Protein AF-A0A2V6V307-F1 (afdb_monomer)

Secondary structure (DSSP, 8-state):
-TTTTT-STTTT--HHHHHHIIIIIS--HHHHHHHHHHTHHHHHHHHHHHHHHHTT-

Foldseek 3Di:
DVPDLCDDVNPPDDLLSVLCCCVPVVVCVVSSVVSVVVCVVVVVVVVVVVVVVVVVD

Sequence (57 aa):
YILTHGGPANATHLFATYAFDIGMSAGQLGMGAAVALAMLPALGLLIVALTLYLRRE

pLDDT: mean 79.42, std 12.07, range [54.34, 96.5]

Mean predicted aligned error: 7.98 Å

Solvent-accessible surface area (backbone atoms only — not comparable to full-atom values): 3276 Å² total; per-residue (Å²): 95,93,89,57,69,23,57,70,90,56,72,63,56,44,70,72,55,48,20,46,43,38,21,64,75,67,66,35,49,68,60,13,48,52,55,50,54,66,46,47,64,62,53,50,50,50,53,52,51,51,53,54,53,65,69,72,111

Structure (mmCIF, N/CA/C/O backbone):
data_AF-A0A2V6V307-F1
#
_entry.id   AF-A0A2V6V307-F1
#
loop_
_atom_site.group_PDB
_atom_site.id
_atom_site.type_symbol
_atom_site.label_atom_id
_atom_site.label_alt_id
_atom_site.label_comp_id
_atom_site.label_asym_id
_atom_site.label_entity_id
_atom_site.label_seq_id
_atom_site.pdbx_PDB_ins_code
_atom_site.Cartn_x
_atom_site.Cartn_y
_atom_site.Cartn_z
_atom_site.occupancy
_atom_site.B_iso_or_equiv
_atom_site.auth_seq_id
_atom_site.auth_comp_id
_atom_site.auth_asym_id
_atom_site.auth_atom_id
_at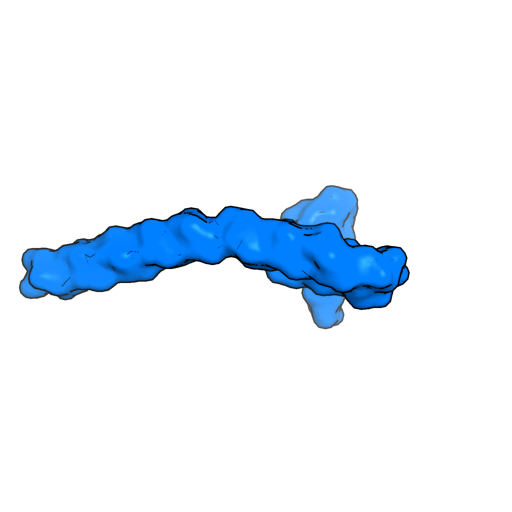om_site.pdbx_PDB_model_num
ATOM 1 N N . TYR A 1 1 ? 12.988 -4.147 -0.636 1.00 54.50 1 TYR A N 1
ATOM 2 C CA . TYR A 1 1 ? 14.002 -4.069 -1.706 1.00 54.50 1 TYR A CA 1
ATOM 3 C C . TYR A 1 1 ? 15.400 -4.422 -1.198 1.00 54.50 1 TYR A C 1
ATOM 5 O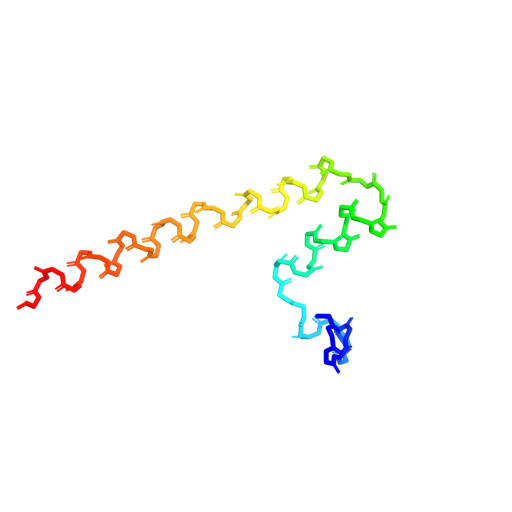 O . 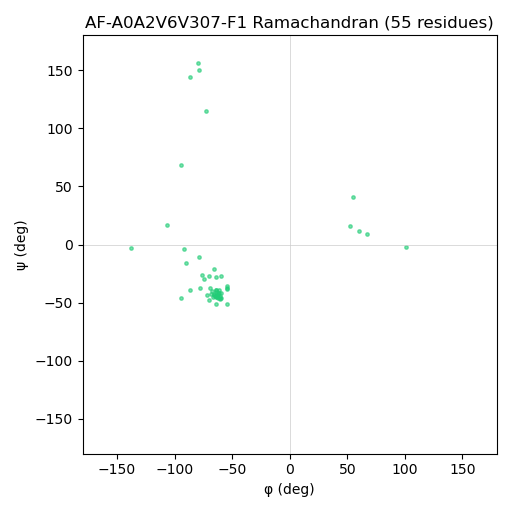TYR A 1 1 ? 16.006 -5.309 -1.763 1.00 54.50 1 TYR A O 1
ATOM 13 N N . ILE A 1 2 ? 15.875 -3.847 -0.084 1.00 54.34 2 ILE A N 1
ATOM 14 C CA . ILE A 1 2 ? 17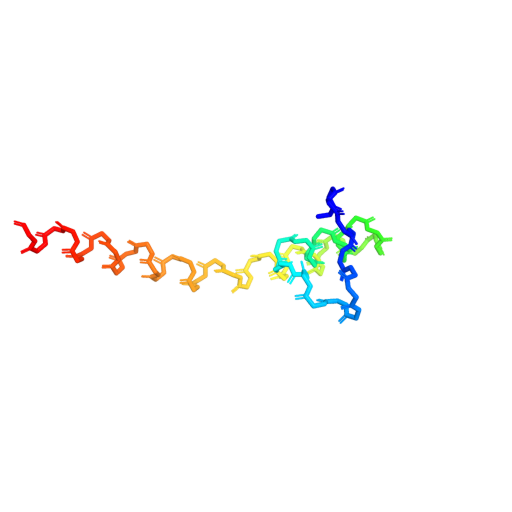.268 -3.989 0.401 1.00 54.34 2 ILE A CA 1
ATOM 15 C C . ILE A 1 2 ? 17.753 -5.446 0.575 1.00 54.34 2 ILE A C 1
ATOM 17 O O . ILE A 1 2 ? 18.893 -5.733 0.239 1.00 54.34 2 ILE A O 1
ATOM 21 N N . LEU A 1 3 ? 16.904 -6.370 1.051 1.00 67.94 3 LEU A N 1
ATOM 22 C CA . LEU A 1 3 ? 17.331 -7.745 1.364 1.00 67.94 3 LEU A CA 1
ATOM 23 C C . LEU A 1 3 ? 17.300 -8.728 0.173 1.00 67.94 3 LEU A C 1
ATOM 25 O O . LEU A 1 3 ? 18.187 -9.562 0.062 1.00 67.94 3 LEU A O 1
ATOM 29 N N . THR A 1 4 ? 16.291 -8.661 -0.707 1.00 75.00 4 THR A N 1
ATOM 30 C CA . THR A 1 4 ? 16.096 -9.647 -1.803 1.00 75.00 4 THR A CA 1
ATOM 31 C C . THR A 1 4 ? 15.695 -9.031 -3.139 1.00 75.00 4 THR A C 1
ATOM 33 O O . THR A 1 4 ? 15.488 -9.754 -4.110 1.00 75.00 4 THR A O 1
ATOM 36 N N . HIS A 1 5 ? 15.499 -7.711 -3.185 1.00 63.81 5 HIS A N 1
ATOM 37 C CA . HIS A 1 5 ? 14.960 -6.994 -4.345 1.00 63.81 5 HIS A CA 1
ATOM 38 C C . HIS A 1 5 ? 13.635 -7.569 -4.891 1.00 63.81 5 HIS A C 1
ATOM 40 O O . HIS A 1 5 ? 13.236 -7.211 -5.988 1.00 63.81 5 HIS A O 1
ATOM 46 N N . GLY A 1 6 ? 12.930 -8.412 -4.117 1.00 64.88 6 GLY A N 1
ATOM 47 C CA . GLY A 1 6 ? 11.695 -9.059 -4.562 1.00 64.88 6 GLY A CA 1
ATOM 48 C C . GLY A 1 6 ? 11.810 -10.516 -5.015 1.00 64.88 6 GLY A C 1
ATOM 49 O O . GLY A 1 6 ? 10.793 -11.125 -5.333 1.00 64.88 6 GLY A O 1
ATOM 50 N N . GLY A 1 7 ? 13.004 -11.110 -5.034 1.00 66.75 7 GLY A N 1
ATOM 51 C CA . GLY A 1 7 ? 13.188 -12.513 -5.432 1.00 66.75 7 GLY A CA 1
ATOM 52 C C . GLY A 1 7 ? 12.843 -13.532 -4.329 1.00 66.75 7 GLY A C 1
ATOM 53 O O . GLY A 1 7 ? 12.939 -13.188 -3.148 1.00 66.75 7 GLY A O 1
ATOM 54 N N . PRO A 1 8 ? 12.501 -14.796 -4.676 1.00 58.22 8 PRO A N 1
ATOM 55 C CA . PRO A 1 8 ? 12.277 -15.365 -6.010 1.00 58.22 8 PRO A CA 1
ATOM 56 C C . PRO A 1 8 ? 10.823 -15.158 -6.479 1.00 58.22 8 PRO A C 1
ATOM 58 O O . PRO A 1 8 ? 9.892 -15.228 -5.682 1.00 58.22 8 PRO A O 1
ATOM 61 N N . ALA A 1 9 ? 10.625 -14.920 -7.780 1.00 62.44 9 ALA A N 1
ATOM 62 C CA . ALA A 1 9 ? 9.305 -14.789 -8.419 1.00 62.44 9 ALA A CA 1
ATOM 63 C C . ALA A 1 9 ? 8.362 -13.727 -7.805 1.00 62.44 9 ALA A C 1
ATOM 65 O O . ALA A 1 9 ? 7.166 -13.962 -7.664 1.00 62.44 9 ALA A O 1
ATOM 66 N N . ASN A 1 10 ? 8.880 -12.555 -7.429 1.00 64.00 10 ASN A N 1
ATOM 67 C CA . ASN A 1 10 ? 8.109 -11.479 -6.796 1.00 64.00 10 ASN A CA 1
ATOM 68 C C . ASN A 1 10 ? 7.439 -11.858 -5.455 1.00 64.00 10 ASN A C 1
ATOM 70 O O . ASN A 1 10 ? 6.626 -11.094 -4.937 1.00 64.00 10 ASN A O 1
ATOM 74 N N . ALA A 1 11 ? 7.782 -13.007 -4.858 1.00 61.22 11 ALA A N 1
ATOM 75 C CA . ALA A 1 11 ? 7.095 -13.544 -3.681 1.00 61.22 11 ALA A CA 1
ATOM 76 C C . ALA A 1 11 ? 7.267 -12.678 -2.421 1.00 61.22 11 ALA A C 1
ATOM 78 O O . ALA A 1 11 ? 6.455 -12.748 -1.503 1.00 61.22 11 ALA A O 1
ATOM 79 N N . THR A 1 12 ? 8.305 -11.840 -2.376 1.00 69.44 12 THR A N 1
ATOM 80 C CA . THR A 1 12 ? 8.556 -10.912 -1.263 1.00 69.44 12 THR A CA 1
ATOM 81 C C . THR A 1 12 ? 8.249 -9.458 -1.624 1.00 69.44 12 THR A C 1
ATOM 83 O O . THR A 1 12 ? 8.741 -8.546 -0.952 1.00 69.44 12 THR A O 1
ATOM 86 N N . HIS A 1 13 ? 7.491 -9.203 -2.698 1.00 69.31 13 HIS A N 1
ATOM 87 C CA . HIS A 1 13 ? 7.025 -7.849 -2.991 1.00 69.31 13 HIS A CA 1
ATOM 88 C C . HIS A 1 13 ? 5.934 -7.454 -2.002 1.00 69.31 13 HIS A C 1
ATOM 90 O O . HIS A 1 13 ? 4.828 -7.984 -2.000 1.00 69.31 13 HIS A O 1
ATOM 96 N N . LEU A 1 14 ? 6.243 -6.456 -1.184 1.00 75.25 14 LEU A N 1
ATOM 97 C CA . LEU A 1 14 ? 5.235 -5.715 -0.445 1.00 75.25 14 LEU A CA 1
ATOM 98 C C . LEU A 1 14 ? 4.580 -4.708 -1.396 1.00 75.25 14 LEU A C 1
ATOM 100 O O . LEU A 1 14 ? 5.240 -4.178 -2.296 1.00 75.25 14 LEU A O 1
ATOM 104 N N . PHE A 1 15 ? 3.311 -4.373 -1.164 1.00 71.94 15 PHE A N 1
ATOM 105 C CA . PHE A 1 15 ? 2.616 -3.348 -1.954 1.00 71.94 15 PHE A CA 1
ATOM 106 C C . PHE A 1 15 ? 3.377 -2.010 -1.980 1.00 71.94 15 PHE A C 1
ATOM 108 O O . PHE A 1 15 ? 3.442 -1.358 -3.018 1.00 71.94 15 PHE A O 1
ATOM 115 N N . ALA A 1 16 ? 4.040 -1.646 -0.876 1.00 69.12 16 ALA A N 1
ATOM 116 C CA . ALA A 1 16 ? 4.906 -0.469 -0.807 1.00 69.12 16 ALA A 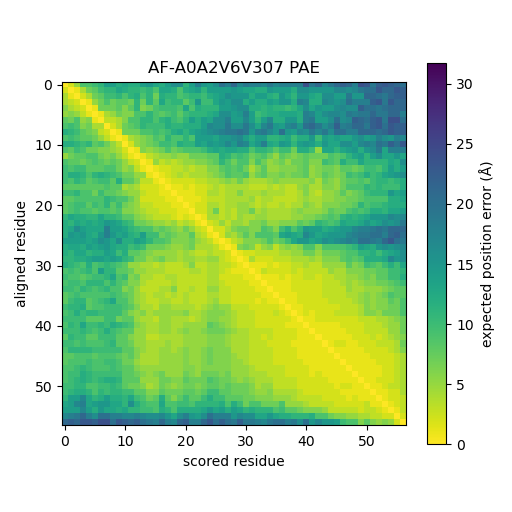CA 1
ATOM 117 C C . ALA A 1 16 ? 6.097 -0.548 -1.781 1.00 69.12 16 ALA A C 1
ATOM 119 O O . ALA A 1 16 ? 6.423 0.429 -2.449 1.00 69.12 16 ALA A O 1
ATOM 120 N N . THR A 1 17 ? 6.732 -1.718 -1.906 1.00 75.50 17 THR A N 1
ATOM 121 C CA . THR A 1 17 ? 7.846 -1.916 -2.848 1.00 75.50 17 THR A CA 1
ATOM 122 C C . THR A 1 17 ? 7.381 -2.013 -4.298 1.00 75.50 17 THR A C 1
ATOM 124 O O . THR A 1 17 ? 8.111 -1.595 -5.184 1.00 75.50 17 THR A O 1
ATOM 127 N N . TYR A 1 18 ? 6.164 -2.503 -4.544 1.00 77.19 18 TYR A N 1
ATOM 128 C CA . TYR A 1 18 ? 5.571 -2.545 -5.881 1.00 77.19 18 TYR A CA 1
ATOM 129 C C . TYR A 1 18 ? 5.169 -1.149 -6.387 1.00 77.19 18 TYR A C 1
ATOM 131 O O . TYR A 1 18 ? 5.491 -0.785 -7.513 1.00 77.19 18 TYR A O 1
ATOM 139 N N . ALA A 1 19 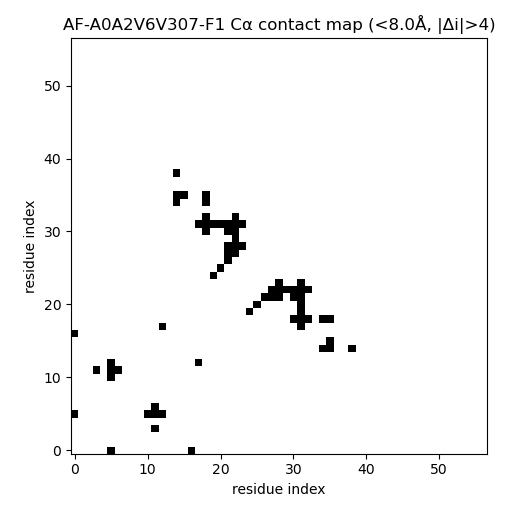? 4.545 -0.326 -5.536 1.00 74.81 19 ALA A N 1
ATOM 140 C CA . ALA A 1 19 ? 4.243 1.070 -5.861 1.00 74.81 19 ALA A CA 1
ATOM 141 C C . ALA A 1 19 ? 5.518 1.886 -6.136 1.00 74.81 19 ALA A C 1
ATOM 143 O O . ALA A 1 19 ? 5.544 2.704 -7.056 1.00 74.81 19 ALA A O 1
ATOM 144 N N . PHE A 1 20 ? 6.579 1.638 -5.359 1.00 75.19 20 PHE A N 1
ATOM 145 C CA . PHE A 1 20 ? 7.888 2.249 -5.577 1.00 75.19 20 PHE A CA 1
ATOM 146 C C . PHE A 1 20 ? 8.487 1.844 -6.927 1.00 75.19 20 PHE A C 1
ATOM 148 O O . PHE A 1 20 ? 8.969 2.708 -7.648 1.00 75.19 20 PHE A O 1
ATOM 155 N N . ASP A 1 21 ? 8.408 0.569 -7.301 1.00 76.50 21 ASP A N 1
ATOM 156 C CA . ASP A 1 21 ? 8.930 0.084 -8.581 1.00 76.50 21 ASP A CA 1
ATOM 157 C C . ASP A 1 21 ? 8.179 0.694 -9.781 1.00 76.50 21 ASP A C 1
ATOM 159 O O . ASP A 1 21 ? 8.790 1.224 -10.706 1.00 76.50 21 ASP A O 1
ATOM 163 N N . ILE A 1 22 ? 6.845 0.757 -9.729 1.00 78.81 22 ILE A N 1
ATOM 164 C CA . ILE A 1 22 ? 6.043 1.420 -10.775 1.00 78.81 22 ILE A CA 1
ATOM 165 C C . ILE A 1 22 ? 6.329 2.927 -10.838 1.00 78.81 22 ILE A C 1
ATOM 167 O O . ILE A 1 22 ? 6.475 3.499 -11.920 1.00 78.81 22 ILE A O 1
ATOM 171 N N . GLY A 1 23 ? 6.386 3.593 -9.685 1.00 76.69 23 GLY A N 1
ATOM 172 C CA . GLY A 1 23 ? 6.567 5.040 -9.627 1.00 76.69 23 GLY A CA 1
ATOM 173 C C . GLY A 1 23 ? 7.968 5.480 -10.047 1.00 76.69 23 GLY A C 1
ATOM 174 O O . GLY A 1 23 ? 8.105 6.402 -10.849 1.00 76.69 23 GLY A O 1
ATOM 175 N N . MET A 1 24 ? 8.998 4.820 -9.515 1.00 76.88 24 MET A N 1
ATOM 176 C CA . MET A 1 24 ? 10.399 5.211 -9.691 1.00 76.88 24 MET A CA 1
ATOM 177 C C . MET A 1 24 ? 11.076 4.483 -10.851 1.00 76.88 24 MET A C 1
ATOM 179 O O . MET A 1 24 ? 11.742 5.141 -11.645 1.00 76.88 24 MET A O 1
ATOM 183 N N . SER A 1 25 ? 10.912 3.163 -10.986 1.00 70.94 25 SER A N 1
ATOM 184 C CA . SER A 1 25 ? 11.616 2.390 -12.023 1.00 70.94 25 SER A CA 1
ATOM 185 C C . SER A 1 25 ? 10.979 2.556 -13.405 1.00 70.94 25 SER A C 1
ATOM 187 O O . SER A 1 25 ? 11.695 2.650 -14.398 1.00 70.94 25 SER A O 1
ATOM 189 N N . ALA A 1 26 ? 9.646 2.637 -13.488 1.00 70.31 26 ALA A N 1
ATOM 190 C CA . ALA A 1 26 ? 8.937 2.821 -14.761 1.00 70.31 26 ALA A CA 1
ATOM 191 C C . ALA A 1 26 ? 8.674 4.300 -15.124 1.00 70.31 26 ALA A C 1
ATOM 193 O O . ALA A 1 26 ? 8.130 4.584 -16.191 1.00 70.31 26 ALA A O 1
ATOM 194 N N . GLY A 1 27 ? 9.022 5.249 -14.244 1.00 76.31 27 GLY A N 1
ATOM 195 C CA . GLY A 1 27 ? 8.765 6.686 -14.427 1.00 76.31 27 GLY A CA 1
ATOM 196 C C . GLY A 1 27 ? 7.280 7.077 -14.393 1.00 76.31 27 GLY A C 1
ATOM 197 O O . GLY A 1 27 ? 6.924 8.219 -14.690 1.00 76.31 27 GLY A O 1
ATOM 198 N N . GLN A 1 28 ? 6.390 6.149 -14.031 1.00 82.88 28 GLN A N 1
ATOM 199 C CA . GLN A 1 28 ? 4.943 6.352 -14.010 1.00 82.88 28 GLN A CA 1
ATOM 200 C C . GLN A 1 28 ? 4.472 6.766 -12.615 1.00 82.88 28 GLN A C 1
ATOM 202 O O . GLN A 1 28 ? 3.753 6.035 -11.929 1.00 82.88 28 GLN A O 1
ATOM 207 N N . LEU A 1 29 ? 4.846 7.980 -12.205 1.00 80.19 29 LEU A N 1
ATOM 208 C CA . LEU A 1 29 ? 4.528 8.524 -10.878 1.00 80.19 29 LEU A CA 1
ATOM 209 C C . LEU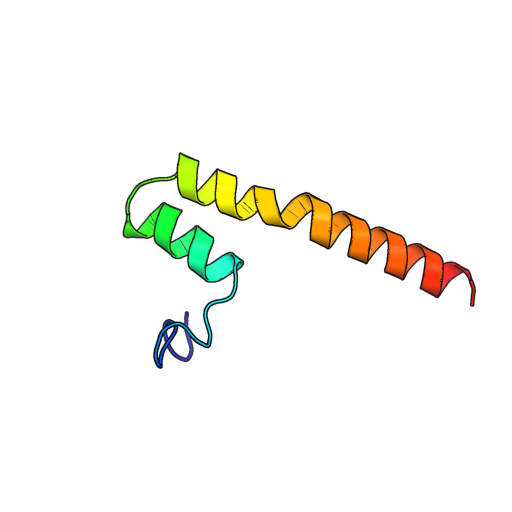 A 1 29 ? 3.023 8.488 -10.559 1.00 80.19 29 LEU A C 1
ATOM 211 O O . LEU A 1 29 ? 2.646 8.182 -9.432 1.00 80.19 29 LEU A O 1
ATOM 215 N N . GLY A 1 30 ? 2.160 8.735 -11.552 1.00 84.44 30 GLY A N 1
ATOM 216 C CA . GLY A 1 30 ? 0.704 8.675 -11.380 1.00 84.44 30 GLY A CA 1
ATOM 217 C C . GLY A 1 30 ? 0.184 7.268 -11.067 1.00 84.44 30 GLY A C 1
ATOM 218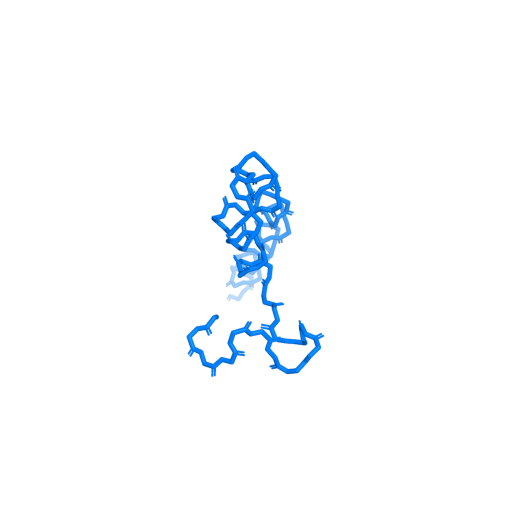 O O . GLY A 1 30 ? -0.618 7.097 -10.152 1.00 84.44 30 GLY A O 1
ATOM 219 N N . MET A 1 31 ? 0.684 6.248 -11.772 1.00 82.94 31 MET A N 1
ATOM 220 C CA . MET A 1 31 ? 0.322 4.850 -11.510 1.00 82.94 31 MET A CA 1
ATOM 221 C C . MET A 1 31 ? 0.881 4.377 -10.167 1.00 82.94 31 MET A C 1
ATOM 223 O O . MET A 1 31 ? 0.156 3.766 -9.385 1.00 82.94 31 MET A O 1
ATOM 227 N N . GLY A 1 32 ? 2.135 4.719 -9.854 1.00 83.06 32 GLY A N 1
ATOM 228 C CA . GLY A 1 32 ? 2.739 4.412 -8.555 1.00 83.06 32 GLY A CA 1
ATOM 229 C C . GLY A 1 32 ? 1.962 5.042 -7.393 1.00 83.06 32 GLY A C 1
ATOM 230 O O . GLY A 1 32 ? 1.690 4.373 -6.395 1.00 83.06 32 GLY A O 1
ATOM 231 N N . ALA A 1 33 ? 1.518 6.294 -7.549 1.00 84.06 33 ALA A N 1
ATOM 232 C CA . ALA A 1 33 ? 0.686 6.981 -6.564 1.00 84.06 33 ALA A CA 1
ATOM 233 C C . ALA A 1 33 ? -0.699 6.333 -6.410 1.00 84.06 33 ALA A C 1
ATOM 235 O O . ALA A 1 33 ? -1.156 6.139 -5.286 1.00 84.06 33 ALA A O 1
ATOM 236 N N . ALA A 1 34 ? -1.352 5.947 -7.509 1.00 87.00 34 ALA A N 1
ATOM 237 C CA . ALA A 1 34 ? -2.645 5.263 -7.458 1.00 87.00 34 ALA A CA 1
ATOM 238 C C . ALA A 1 34 ? -2.552 3.911 -6.729 1.00 87.00 34 ALA A C 1
ATOM 240 O O . ALA A 1 34 ? -3.385 3.609 -5.874 1.00 87.00 34 ALA A O 1
ATOM 241 N N . VAL A 1 35 ? -1.504 3.128 -7.005 1.00 84.88 35 VAL A N 1
ATOM 242 C CA . VAL A 1 35 ? -1.240 1.854 -6.317 1.00 84.88 35 VAL A CA 1
ATOM 243 C C . VAL A 1 35 ? -0.946 2.077 -4.829 1.00 84.88 35 VAL A C 1
ATOM 245 O O . VAL A 1 35 ? -1.426 1.316 -3.989 1.00 84.88 35 VAL A O 1
ATOM 248 N N . ALA A 1 36 ? -0.216 3.140 -4.476 1.00 84.81 36 ALA A N 1
ATOM 249 C CA . ALA A 1 36 ? 0.021 3.496 -3.079 1.00 84.81 36 ALA A CA 1
ATOM 250 C C . ALA A 1 36 ? -1.280 3.879 -2.347 1.00 84.81 36 ALA A C 1
ATOM 252 O O . ALA A 1 36 ? -1.530 3.412 -1.235 1.00 84.81 36 ALA A O 1
ATOM 253 N N . LEU A 1 37 ? -2.134 4.685 -2.983 1.00 88.12 37 LEU A N 1
ATOM 254 C CA . LEU A 1 37 ? -3.413 5.125 -2.418 1.00 88.12 37 LEU A CA 1
ATOM 255 C C . LEU A 1 37 ? -4.443 3.995 -2.316 1.00 88.12 37 LEU A C 1
ATOM 257 O O . LEU A 1 37 ? -5.278 4.027 -1.414 1.00 88.12 37 LEU A O 1
ATOM 261 N N . ALA A 1 38 ? -4.359 2.966 -3.162 1.00 89.00 38 ALA A N 1
ATOM 262 C CA . ALA A 1 38 ? -5.224 1.790 -3.069 1.00 89.00 38 ALA A CA 1
ATOM 263 C C . ALA A 1 38 ? -5.093 1.051 -1.721 1.00 89.00 38 ALA A C 1
ATOM 265 O O . ALA A 1 38 ? -6.053 0.435 -1.260 1.00 89.00 38 ALA A O 1
ATOM 266 N N . MET A 1 39 ? -3.936 1.144 -1.051 1.00 88.50 39 MET A N 1
ATOM 267 C CA . MET A 1 39 ? -3.734 0.559 0.282 1.00 88.50 39 MET A CA 1
ATOM 268 C C . MET A 1 39 ? -4.390 1.361 1.412 1.00 88.50 39 MET A C 1
ATOM 270 O O . MET A 1 39 ? -4.706 0.799 2.462 1.00 88.50 39 MET A O 1
ATOM 274 N N . LEU A 1 40 ? -4.581 2.668 1.220 1.00 91.25 40 LEU A N 1
ATOM 275 C CA . LEU A 1 40 ? -5.053 3.595 2.248 1.00 91.25 40 LEU A CA 1
ATOM 276 C C . LEU A 1 40 ? -6.373 3.147 2.903 1.00 91.25 40 LEU A C 1
ATOM 278 O O . LEU A 1 40 ? -6.395 3.063 4.132 1.00 91.25 40 LEU A O 1
ATOM 282 N N . PRO A 1 41 ? -7.452 2.803 2.168 1.00 91.50 41 PRO A N 1
ATOM 283 C CA . PRO A 1 41 ? -8.711 2.419 2.807 1.00 91.50 41 PRO A CA 1
ATOM 284 C C . PRO A 1 41 ? -8.591 1.138 3.643 1.00 91.50 41 PRO A C 1
ATOM 286 O O . PRO A 1 41 ? -9.140 1.076 4.741 1.00 91.50 41 PRO A O 1
ATOM 289 N N . ALA A 1 42 ? -7.841 0.138 3.174 1.00 91.50 42 ALA A N 1
ATOM 290 C CA . ALA A 1 42 ? -7.656 -1.117 3.902 1.00 91.50 42 ALA A CA 1
ATOM 291 C C . ALA A 1 42 ? -6.870 -0.908 5.207 1.00 91.50 42 ALA A C 1
ATOM 293 O O . ALA A 1 42 ? -7.277 -1.387 6.266 1.00 91.50 42 ALA A O 1
ATOM 294 N N . LEU A 1 43 ? -5.775 -0.144 5.148 1.00 90.81 43 LEU A N 1
ATOM 295 C CA . LEU A 1 43 ? -4.969 0.180 6.327 1.00 90.81 43 LEU A CA 1
ATOM 296 C C . LEU A 1 43 ? -5.726 1.089 7.301 1.00 90.81 43 LEU A C 1
ATOM 298 O O . LEU A 1 43 ? -5.666 0.873 8.508 1.00 90.81 43 LEU A O 1
ATOM 302 N N . GLY A 1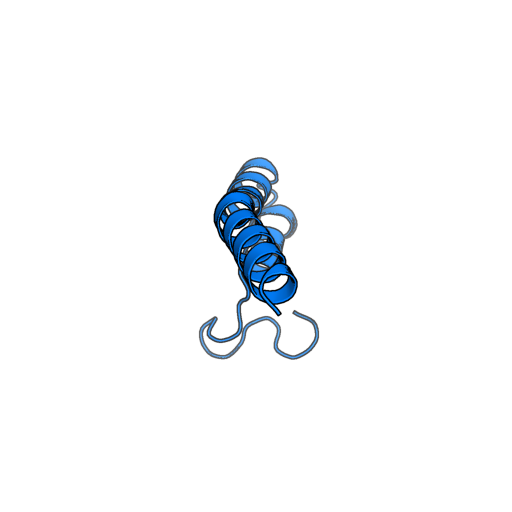 44 ? -6.477 2.067 6.791 1.00 94.19 44 GLY A N 1
ATOM 303 C CA . GLY A 1 44 ? -7.320 2.939 7.606 1.00 94.19 44 GLY A CA 1
ATOM 304 C C . GLY A 1 44 ? -8.379 2.155 8.380 1.00 94.19 44 GLY A C 1
ATOM 305 O O . GLY A 1 44 ? -8.518 2.342 9.588 1.00 94.19 44 GLY A O 1
ATOM 306 N N . LEU A 1 45 ? -9.064 1.217 7.717 1.00 96.50 45 LEU A N 1
ATOM 307 C CA . LEU A 1 45 ? -10.012 0.316 8.377 1.00 96.50 45 LEU A CA 1
ATOM 308 C C . LEU A 1 45 ? -9.338 -0.540 9.449 1.00 96.50 45 LEU A C 1
ATOM 310 O O . LEU A 1 45 ? -9.875 -0.655 10.548 1.00 96.50 45 LEU A O 1
ATOM 314 N N . LEU A 1 46 ? -8.159 -1.099 9.161 1.00 95.31 46 LEU A N 1
ATOM 315 C CA . LEU A 1 46 ? -7.408 -1.899 10.126 1.00 95.31 46 LEU A CA 1
ATOM 316 C C . LEU A 1 46 ? -7.040 -1.078 11.371 1.00 95.31 46 LEU A C 1
ATOM 318 O O . LEU A 1 46 ? -7.246 -1.538 12.490 1.00 95.31 46 LEU A O 1
ATOM 322 N N . ILE A 1 47 ? -6.545 0.149 11.190 1.00 94.75 47 ILE A N 1
ATOM 323 C CA . ILE A 1 47 ? -6.180 1.048 12.295 1.00 94.75 47 ILE A CA 1
ATOM 324 C C . ILE A 1 47 ? -7.406 1.393 13.141 1.00 94.75 47 ILE A C 1
ATOM 326 O O . ILE A 1 47 ? -7.340 1.328 14.370 1.00 94.75 47 ILE A O 1
ATOM 330 N N . VAL A 1 48 ? -8.531 1.738 12.509 1.00 96.06 48 VAL A N 1
ATOM 331 C CA . VAL A 1 48 ? -9.779 2.038 13.226 1.00 96.06 48 VAL A CA 1
ATOM 332 C C . VAL A 1 48 ? -10.269 0.805 13.984 1.00 96.06 48 VAL A C 1
ATOM 334 O O . VAL A 1 48 ? -10.594 0.915 15.164 1.00 96.06 48 VAL A O 1
ATOM 337 N N . ALA A 1 49 ? -10.261 -0.371 13.355 1.00 95.75 49 ALA A N 1
ATOM 338 C CA . ALA A 1 49 ? -10.656 -1.624 13.989 1.00 95.75 49 ALA A CA 1
ATOM 339 C C . ALA A 1 49 ? -9.773 -1.957 15.200 1.00 95.75 49 ALA A C 1
ATOM 341 O O . ALA A 1 49 ? -10.299 -2.234 16.275 1.00 95.75 49 ALA A O 1
ATOM 342 N N . LEU A 1 50 ? -8.447 -1.854 15.059 1.00 93.44 50 LEU A N 1
ATOM 343 C CA . LEU A 1 50 ? -7.494 -2.062 16.153 1.00 93.44 50 LEU A CA 1
ATOM 344 C C . LEU A 1 50 ? -7.695 -1.050 17.283 1.00 93.44 50 LEU A C 1
ATOM 346 O O . LEU A 1 50 ? -7.684 -1.423 18.451 1.00 93.44 50 LEU A O 1
ATOM 350 N N . THR A 1 51 ? -7.931 0.220 16.948 1.00 95.31 51 THR A N 1
ATOM 351 C CA . THR A 1 51 ? -8.191 1.271 17.942 1.00 95.31 51 THR A CA 1
ATOM 352 C C . THR A 1 51 ? -9.484 1.001 18.708 1.00 95.31 51 THR A C 1
ATOM 354 O O . THR A 1 51 ? -9.534 1.201 19.918 1.00 95.31 51 THR A O 1
ATOM 357 N N . LEU A 1 52 ? -10.537 0.543 18.029 1.00 94.69 52 LEU A N 1
ATOM 358 C CA . LEU A 1 52 ? -11.795 0.171 18.677 1.00 94.69 52 LEU A CA 1
ATOM 359 C C . LEU A 1 52 ? -11.646 -1.091 19.529 1.00 94.69 52 LEU A C 1
ATOM 361 O O . LEU A 1 52 ? -12.242 -1.146 20.598 1.00 94.69 52 LEU A O 1
ATOM 365 N N . TYR A 1 53 ? -10.853 -2.068 19.082 1.00 94.12 53 TYR A N 1
ATOM 366 C CA . TYR A 1 53 ? -10.558 -3.285 19.836 1.00 94.12 53 TYR A CA 1
ATOM 367 C C . TYR A 1 53 ? -9.789 -2.973 21.128 1.00 94.12 53 TYR A C 1
ATOM 369 O O . TYR A 1 53 ? -10.249 -3.335 22.202 1.00 94.12 53 TYR A O 1
ATOM 377 N N . LEU A 1 54 ? -8.694 -2.206 21.052 1.00 93.31 54 LEU A N 1
ATOM 378 C CA . LEU A 1 54 ? -7.910 -1.812 22.233 1.00 93.31 54 LEU A CA 1
ATOM 379 C C . LEU A 1 54 ? -8.689 -0.928 23.215 1.00 93.31 54 LEU A C 1
ATOM 381 O O . LEU A 1 54 ? -8.380 -0.920 24.394 1.00 93.31 54 LEU A O 1
ATOM 385 N N . ARG A 1 55 ? -9.675 -0.156 22.742 1.00 90.38 55 ARG A N 1
ATOM 386 C CA . ARG A 1 55 ? -10.548 0.663 23.605 1.00 90.38 55 ARG A CA 1
ATOM 387 C C . ARG A 1 55 ? -11.654 -0.134 24.299 1.00 90.38 55 ARG A C 1
ATOM 389 O O . ARG A 1 55 ? -12.402 0.447 25.082 1.00 90.38 55 ARG A O 1
ATOM 396 N N . ARG A 1 56 ? -11.857 -1.395 23.912 1.00 75.44 56 ARG A N 1
ATOM 397 C CA . ARG A 1 56 ? -12.863 -2.287 24.506 1.00 75.44 56 ARG A CA 1
ATOM 398 C C . ARG A 1 56 ? -12.302 -3.079 25.688 1.00 75.44 56 ARG A C 1
ATOM 400 O O . ARG A 1 56 ? -13.108 -3.624 26.436 1.00 75.44 56 ARG A O 1
ATOM 407 N N . GLU A 1 57 ? -10.978 -3.135 25.823 1.00 55.47 57 GLU A N 1
ATOM 408 C CA . GLU A 1 57 ? -10.268 -3.566 27.036 1.00 55.47 57 GLU A CA 1
ATOM 409 C C . GLU A 1 57 ? -10.115 -2.389 28.009 1.00 55.47 57 GLU A C 1
ATOM 411 O O . GLU A 1 57 ? -10.241 -2.632 29.230 1.00 55.47 57 GLU A O 1
#

Radius of gyration: 15.03 Å; Cα contacts (8 Å, |Δi|>4): 35; chains: 1; bounding box: 30×24×42 Å